Protein AF-A0A392QW47-F1 (afdb_monomer_lite)

Foldseek 3Di:
DPPVVVVCVVVCVVVPVPQVVVLVVVLVPDDPPQPLNVVCVVPPDPHPVVSVVSVVVSVVVVVVVVVVVVVVVD

Secondary structure (DSSP, 8-state):
-HHHHHHHHHHHHTTS--HHHHHHHHHHHSPTT-HHHHHHHHS--SSHHHHHHHHHHHHHHHHHHHHHHHHTT-

Radius of gyration: 18.44 Å; chains: 1; bounding box: 46×33×48 Å

Organism: NCBI:txid97028

Structure (mmCIF, N/CA/C/O backbone):
data_AF-A0A392QW47-F1
#
_entry.id   AF-A0A392QW47-F1
#
loop_
_atom_site.group_PDB
_atom_site.id
_atom_site.type_symbol
_atom_site.label_atom_id
_atom_site.label_alt_id
_atom_site.label_comp_id
_atom_site.label_asym_id
_atom_site.label_entity_id
_atom_site.label_seq_id
_atom_site.pdbx_PDB_ins_code
_atom_site.Cartn_x
_atom_site.Cartn_y
_atom_site.Cartn_z
_atom_site.occupancy
_atom_site.B_iso_or_equiv
_atom_site.auth_seq_id
_atom_site.auth_comp_id
_atom_site.auth_asym_id
_atom_site.auth_atom_id
_atom_site.pdbx_PDB_model_num
ATOM 1 N N . ARG A 1 1 ? 25.928 -24.444 -24.151 1.00 56.59 1 ARG A N 1
ATOM 2 C CA . ARG A 1 1 ? 25.651 -23.914 -22.794 1.00 56.59 1 ARG A CA 1
ATOM 3 C C . ARG A 1 1 ? 24.524 -22.866 -22.798 1.00 56.59 1 ARG A C 1
ATOM 5 O O . ARG A 1 1 ? 24.176 -22.386 -21.737 1.00 56.59 1 ARG A O 1
ATOM 12 N N . ASP A 1 2 ? 23.876 -22.609 -23.941 1.00 59.19 2 ASP A N 1
ATOM 13 C CA . ASP A 1 2 ? 22.920 -21.502 -24.107 1.00 59.19 2 ASP A CA 1
ATOM 14 C C . ASP A 1 2 ? 21.512 -21.717 -23.547 1.00 59.19 2 ASP A C 1
ATOM 16 O O . ASP A 1 2 ? 20.853 -20.746 -23.198 1.00 59.19 2 ASP A O 1
ATOM 20 N N . TYR A 1 3 ? 21.006 -22.952 -23.483 1.00 51.66 3 TYR A N 1
ATOM 21 C CA . TYR A 1 3 ? 19.592 -23.157 -23.142 1.00 51.66 3 TYR A CA 1
ATOM 22 C C . TYR A 1 3 ? 19.303 -22.862 -21.664 1.00 51.66 3 TYR A C 1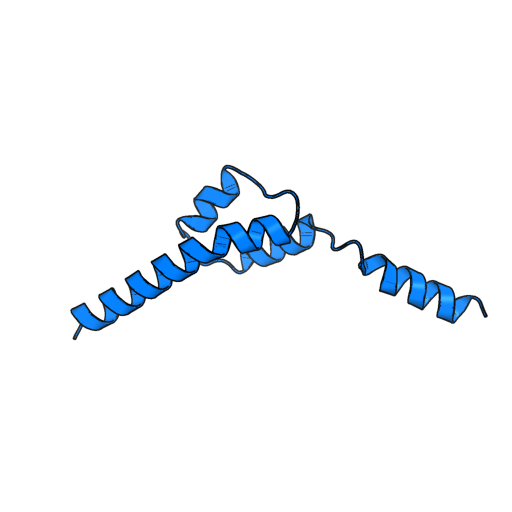
ATOM 24 O O . TYR A 1 3 ? 18.358 -22.150 -21.338 1.00 51.66 3 TYR A O 1
ATOM 32 N N . ILE A 1 4 ? 20.170 -23.351 -20.77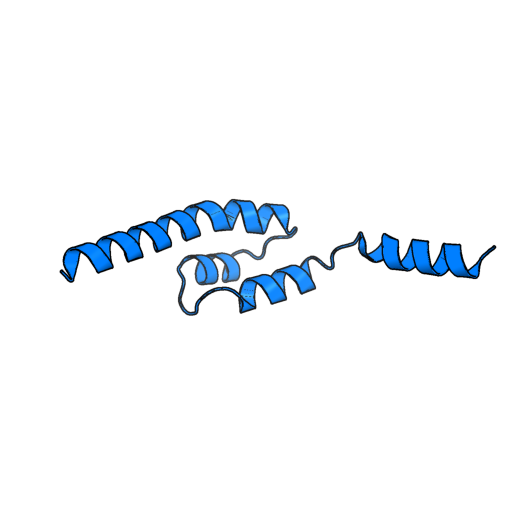0 1.00 60.41 4 ILE A N 1
ATOM 33 C CA . ILE A 1 4 ? 20.036 -23.108 -19.329 1.00 60.41 4 ILE A CA 1
ATOM 34 C C . ILE A 1 4 ? 20.349 -21.645 -18.997 1.00 60.41 4 ILE A C 1
ATOM 36 O O . ILE A 1 4 ? 19.663 -21.061 -18.164 1.00 60.41 4 ILE A O 1
ATOM 40 N N . GLU A 1 5 ? 21.315 -21.014 -19.673 1.00 58.28 5 GLU A N 1
ATOM 41 C CA . GLU A 1 5 ? 21.605 -19.589 -19.470 1.00 58.28 5 GLU A CA 1
ATOM 42 C C . GLU A 1 5 ? 20.480 -18.674 -19.963 1.00 58.28 5 GLU A C 1
ATOM 44 O O . GLU A 1 5 ? 20.174 -17.714 -19.266 1.00 58.28 5 GLU A O 1
ATOM 49 N N . ARG A 1 6 ? 19.809 -18.971 -21.087 1.00 57.69 6 ARG A N 1
ATOM 50 C CA . ARG A 1 6 ? 18.635 -18.200 -21.545 1.00 57.69 6 ARG A CA 1
ATOM 51 C C . ARG A 1 6 ? 17.462 -18.330 -20.590 1.00 57.69 6 ARG A C 1
ATOM 53 O O . ARG A 1 6 ? 16.913 -17.316 -20.186 1.00 57.69 6 ARG A O 1
ATOM 60 N N . PHE A 1 7 ? 17.151 -19.551 -20.158 1.00 55.31 7 PHE A N 1
ATOM 61 C CA . PHE A 1 7 ? 16.052 -19.779 -19.223 1.00 55.31 7 PHE A CA 1
ATOM 62 C C . PHE A 1 7 ? 16.331 -19.136 -17.865 1.00 55.31 7 PHE A C 1
ATOM 64 O O . PHE A 1 7 ? 15.439 -18.558 -17.261 1.00 55.31 7 PHE A O 1
ATOM 71 N N . THR A 1 8 ? 17.584 -19.172 -17.404 1.00 58.34 8 THR A N 1
ATOM 72 C CA . THR A 1 8 ? 17.974 -18.502 -16.161 1.00 58.34 8 THR A CA 1
ATOM 73 C C . THR A 1 8 ? 17.985 -16.994 -16.349 1.00 58.34 8 THR A C 1
ATOM 75 O O . THR A 1 8 ? 17.517 -16.305 -15.467 1.00 58.34 8 THR A O 1
ATOM 78 N N . ARG A 1 9 ? 18.450 -16.454 -17.479 1.00 56.94 9 ARG A N 1
ATOM 79 C CA . ARG A 1 9 ? 18.455 -15.012 -17.741 1.00 56.94 9 ARG A CA 1
ATOM 80 C C . ARG A 1 9 ? 17.050 -14.448 -17.905 1.00 56.94 9 ARG A C 1
ATOM 82 O O . ARG A 1 9 ? 16.791 -13.433 -17.293 1.00 56.94 9 ARG A O 1
ATOM 89 N N . GLU A 1 10 ? 16.153 -15.100 -18.639 1.00 52.03 10 GLU A N 1
ATOM 90 C CA . GLU A 1 10 ? 14.747 -14.690 -18.786 1.00 52.03 10 GLU A CA 1
ATOM 91 C C . GLU A 1 10 ? 13.958 -14.902 -17.485 1.00 52.03 10 GLU A C 1
ATOM 93 O O . GLU A 1 10 ? 13.220 -14.011 -17.078 1.00 52.03 10 GLU A O 1
ATOM 98 N N . ALA A 1 11 ? 14.175 -16.007 -16.756 1.00 50.00 11 ALA A N 1
ATOM 99 C CA . ALA A 1 11 ? 13.574 -16.215 -15.430 1.00 50.00 11 ALA A CA 1
ATOM 100 C C . ALA A 1 11 ? 14.145 -15.263 -14.361 1.00 50.00 11 ALA A C 1
ATOM 102 O O . ALA A 1 11 ? 13.459 -14.914 -13.404 1.00 50.00 11 ALA A O 1
ATOM 103 N N . VAL A 1 12 ? 15.394 -14.818 -14.527 1.00 49.41 12 VAL A N 1
ATOM 104 C CA . VAL A 1 12 ? 16.042 -13.780 -13.713 1.00 49.41 12 VAL A CA 1
ATOM 105 C C . VAL A 1 12 ? 15.737 -12.376 -14.255 1.00 49.41 12 VAL A C 1
ATOM 107 O O . VAL A 1 12 ? 15.868 -11.430 -13.498 1.00 49.41 12 VAL A O 1
ATOM 110 N N . GLU A 1 13 ? 15.275 -12.197 -15.495 1.00 47.44 13 GLU A N 1
ATOM 111 C CA . GLU A 1 13 ? 14.758 -10.931 -16.055 1.00 47.44 13 GLU A CA 1
ATOM 112 C C . GLU A 1 13 ? 13.286 -10.699 -15.697 1.00 47.44 13 GLU A C 1
ATOM 114 O O . GLU A 1 13 ? 12.821 -9.567 -15.778 1.00 47.44 13 GLU A O 1
ATOM 119 N N . VAL A 1 14 ? 12.613 -11.681 -15.084 1.00 51.81 14 VAL A N 1
ATOM 120 C CA . VAL A 1 14 ? 11.481 -11.419 -14.166 1.00 51.81 14 VAL A CA 1
ATOM 121 C C . VAL A 1 14 ? 11.953 -10.706 -12.874 1.00 51.81 14 VAL A C 1
ATOM 123 O O . VAL A 1 14 ? 11.213 -10.588 -11.907 1.00 51.81 14 VAL A O 1
ATOM 126 N N . LYS A 1 15 ? 13.201 -10.209 -12.813 1.00 47.56 15 LYS A N 1
ATOM 127 C CA . LYS A 1 15 ? 13.646 -9.179 -11.851 1.00 47.56 15 LYS A CA 1
ATOM 128 C C . LYS A 1 15 ? 13.229 -7.762 -12.241 1.00 47.56 15 LYS A C 1
ATOM 130 O O . LYS A 1 15 ? 13.466 -6.840 -11.466 1.00 47.56 15 LYS A O 1
ATOM 135 N N . GLY A 1 16 ? 12.624 -7.570 -13.409 1.00 52.25 16 GLY A N 1
ATOM 136 C CA . GLY A 1 16 ? 11.715 -6.454 -13.621 1.00 52.25 16 GLY A CA 1
ATOM 137 C C . GLY A 1 16 ? 10.337 -6.911 -13.186 1.00 52.25 16 GLY A C 1
ATOM 138 O O . GLY A 1 16 ? 9.560 -7.348 -14.028 1.00 52.25 16 GLY A O 1
ATOM 139 N N . GLU A 1 17 ? 10.061 -6.890 -11.880 1.00 59.19 17 GLU A N 1
ATOM 140 C CA . GLU A 1 17 ? 8.685 -6.922 -11.392 1.00 59.19 17 GLU A CA 1
ATOM 141 C C . GLU A 1 17 ? 7.875 -5.979 -12.281 1.00 59.19 17 GLU A C 1
ATOM 143 O O . GLU A 1 17 ? 8.190 -4.791 -12.367 1.00 59.19 17 GLU A O 1
ATOM 148 N N . ASP A 1 18 ? 6.895 -6.501 -13.018 1.00 69.56 18 ASP A N 1
ATOM 149 C CA . ASP A 1 18 ? 5.957 -5.640 -13.716 1.00 69.56 18 ASP A CA 1
ATOM 150 C C . ASP A 1 18 ? 5.182 -4.926 -12.605 1.00 69.56 18 ASP A C 1
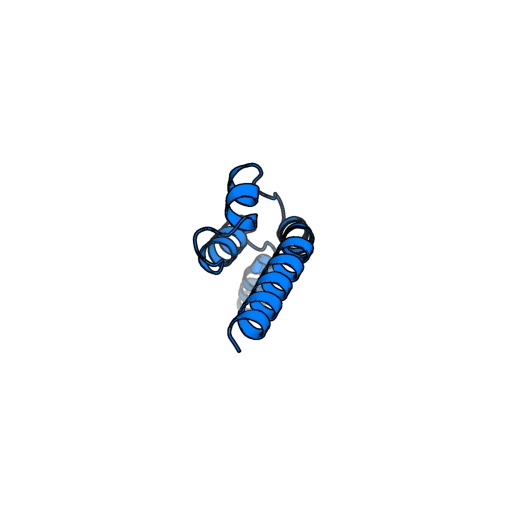ATOM 152 O O . ASP A 1 18 ? 4.212 -5.448 -12.056 1.00 69.56 18 ASP A O 1
ATOM 156 N N . ASP A 1 19 ? 5.691 -3.764 -12.189 1.00 70.94 19 ASP A N 1
ATOM 157 C CA . ASP A 1 19 ? 5.167 -2.963 -11.085 1.00 70.94 19 ASP A CA 1
ATOM 158 C C . ASP A 1 19 ? 3.662 -2.717 -11.277 1.00 70.94 19 ASP A C 1
ATOM 160 O O . ASP A 1 19 ? 2.924 -2.587 -10.299 1.00 70.94 19 ASP A O 1
ATOM 164 N N . ARG A 1 20 ? 3.175 -2.728 -12.531 1.00 74.44 20 ARG A N 1
ATOM 165 C CA . ARG A 1 20 ? 1.745 -2.654 -12.851 1.00 74.44 20 ARG A CA 1
ATOM 166 C C . ARG A 1 20 ? 1.006 -3.948 -12.542 1.00 74.44 20 ARG A C 1
ATOM 168 O O . ARG A 1 20 ? -0.089 -3.878 -11.989 1.00 74.44 20 ARG A O 1
ATOM 175 N N . LEU A 1 21 ? 1.565 -5.110 -12.883 1.00 76.69 21 LEU A N 1
ATOM 176 C CA . LEU A 1 21 ? 0.976 -6.404 -12.532 1.00 76.69 21 LEU A CA 1
ATOM 177 C C . LEU A 1 21 ? 0.913 -6.574 -11.011 1.00 76.69 21 LEU A C 1
ATOM 179 O O . LEU A 1 21 ? -0.136 -6.927 -10.472 1.00 76.69 21 LEU A O 1
ATOM 183 N N . ASN A 1 22 ? 2.000 -6.250 -10.312 1.00 74.50 22 ASN A N 1
ATOM 184 C CA . ASN A 1 22 ? 2.037 -6.317 -8.857 1.00 74.50 22 ASN A CA 1
ATOM 185 C C . ASN A 1 22 ? 1.068 -5.307 -8.222 1.00 74.50 22 ASN A C 1
ATOM 187 O O . ASN A 1 22 ? 0.375 -5.648 -7.263 1.00 74.50 22 ASN A O 1
ATOM 191 N N . TYR A 1 23 ? 0.956 -4.090 -8.771 1.00 78.75 23 TYR A N 1
ATOM 192 C CA . TYR A 1 23 ? -0.045 -3.112 -8.337 1.00 78.75 23 TYR A CA 1
ATOM 193 C C . TYR A 1 23 ? -1.468 -3.649 -8.511 1.00 78.75 23 TYR A C 1
ATOM 195 O O . TYR A 1 23 ? -2.274 -3.534 -7.592 1.00 78.75 23 TYR A O 1
ATOM 203 N N . LEU A 1 24 ? -1.772 -4.278 -9.650 1.00 79.75 24 LEU A N 1
ATOM 204 C CA . LEU A 1 24 ? -3.095 -4.836 -9.924 1.00 79.75 24 LEU A CA 1
ATOM 205 C C . LEU A 1 24 ? -3.449 -5.956 -8.937 1.00 79.75 24 LEU A C 1
ATOM 207 O O . LEU A 1 24 ? -4.555 -5.978 -8.400 1.00 79.75 24 LEU A O 1
ATOM 211 N N . ILE A 1 25 ? -2.511 -6.871 -8.672 1.00 78.94 25 ILE A N 1
ATOM 212 C CA . ILE A 1 25 ? -2.691 -7.949 -7.689 1.00 78.94 25 ILE A CA 1
ATOM 213 C C . ILE A 1 25 ? -2.932 -7.353 -6.299 1.00 78.94 25 ILE A C 1
ATOM 215 O O . ILE A 1 25 ? -3.870 -7.750 -5.605 1.00 78.94 25 ILE A O 1
ATOM 219 N N . PHE A 1 26 ? -2.128 -6.363 -5.916 1.00 79.69 26 PHE A N 1
ATOM 220 C CA . PHE A 1 26 ? -2.246 -5.694 -4.630 1.00 79.69 26 PHE A CA 1
ATOM 221 C C . PHE A 1 26 ? -3.588 -4.955 -4.486 1.00 79.69 26 PHE A C 1
ATOM 223 O O . PHE A 1 26 ? -4.290 -5.150 -3.498 1.00 79.69 26 PHE A O 1
ATOM 230 N N . GLU A 1 27 ? -4.007 -4.176 -5.487 1.00 80.75 27 GLU A N 1
ATOM 231 C CA . GLU A 1 27 ? -5.282 -3.446 -5.493 1.00 80.75 27 GLU A CA 1
ATOM 232 C C . GLU A 1 27 ? -6.499 -4.386 -5.423 1.00 80.75 27 GLU A C 1
ATOM 234 O O . GLU A 1 27 ? -7.489 -4.086 -4.744 1.00 80.75 27 GLU A O 1
ATOM 239 N N . LYS A 1 28 ? -6.434 -5.537 -6.105 1.00 81.25 28 LYS A N 1
ATOM 240 C CA . LYS A 1 28 ? -7.474 -6.577 -6.058 1.00 81.25 28 LYS A CA 1
ATOM 241 C C . LYS A 1 28 ? -7.521 -7.299 -4.712 1.00 81.25 28 LYS A C 1
ATOM 243 O O . LYS A 1 28 ? -8.599 -7.735 -4.319 1.00 81.25 28 LYS A O 1
ATOM 248 N N . GLY A 1 29 ? -6.387 -7.406 -4.017 1.00 80.00 29 GLY A N 1
ATOM 249 C CA . GLY A 1 29 ? -6.294 -7.978 -2.673 1.00 80.00 29 GLY A CA 1
ATOM 250 C C . GLY A 1 29 ? -6.803 -7.058 -1.558 1.00 80.00 29 GLY A C 1
ATOM 251 O O . GLY A 1 29 ? -7.109 -7.536 -0.466 1.00 80.00 29 GLY A O 1
ATOM 252 N N . LEU A 1 30 ? -6.924 -5.749 -1.809 1.00 79.56 30 LEU A N 1
ATOM 253 C CA . LEU A 1 30 ? -7.485 -4.810 -0.838 1.00 79.56 30 LEU A CA 1
ATOM 254 C C . LEU A 1 30 ? -8.992 -5.010 -0.670 1.00 79.56 30 LEU A C 1
ATOM 256 O O . LEU A 1 30 ? -9.738 -5.168 -1.643 1.00 79.56 30 LEU A O 1
ATOM 260 N N . ARG A 1 31 ? -9.454 -4.897 0.579 1.00 78.38 31 ARG A N 1
ATOM 261 C CA . ARG A 1 31 ? -10.885 -4.857 0.897 1.00 78.38 31 ARG A CA 1
ATOM 262 C C . ARG A 1 31 ? -11.564 -3.713 0.132 1.00 78.38 31 ARG A C 1
ATOM 264 O O . ARG A 1 31 ? -10.978 -2.645 -0.089 1.00 78.38 31 ARG A O 1
ATOM 271 N N . SER A 1 32 ? -12.799 -3.954 -0.298 1.00 75.56 32 SER A N 1
ATOM 272 C CA . SER A 1 32 ? -13.643 -2.937 -0.928 1.00 75.56 32 SER A CA 1
ATOM 273 C C . SER A 1 32 ? -13.863 -1.754 0.019 1.00 75.56 32 SER A C 1
ATOM 275 O O . SER A 1 32 ? -13.941 -1.952 1.228 1.00 75.56 32 SER A O 1
ATOM 277 N N . GLU A 1 33 ? -13.954 -0.543 -0.542 1.00 77.00 33 GLU A N 1
ATOM 278 C CA . GLU A 1 33 ? -14.319 0.689 0.190 1.00 77.00 33 GLU A CA 1
ATOM 279 C C . GLU A 1 33 ? -13.365 1.069 1.338 1.00 77.00 33 GLU A C 1
ATOM 281 O O . GLU A 1 33 ? -13.739 1.733 2.301 1.00 77.00 33 GLU A O 1
ATOM 286 N N . THR A 1 34 ? -12.101 0.660 1.240 1.00 81.31 34 THR A N 1
ATOM 287 C CA . THR A 1 34 ? -11.057 1.097 2.172 1.00 81.31 34 THR A CA 1
ATOM 288 C C . THR A 1 34 ? -10.579 2.502 1.829 1.00 81.31 34 THR A C 1
ATOM 290 O O . THR A 1 34 ? -10.373 2.841 0.659 1.00 81.31 34 THR A O 1
ATOM 293 N N . MET A 1 35 ? -10.304 3.304 2.861 1.00 81.06 35 MET A N 1
ATOM 294 C CA . MET A 1 35 ? -9.753 4.659 2.702 1.00 81.06 35 MET A CA 1
ATOM 295 C C . MET A 1 35 ? -8.444 4.634 1.908 1.00 81.06 35 MET A C 1
ATOM 297 O O . MET A 1 35 ? -8.116 5.559 1.166 1.00 81.06 35 MET A O 1
ATOM 301 N N . PHE A 1 36 ? -7.678 3.553 2.055 1.00 84.31 36 PHE A N 1
ATOM 302 C CA . PHE A 1 36 ? -6.443 3.368 1.318 1.00 84.31 36 PHE A CA 1
ATOM 303 C C . PHE A 1 36 ? -6.675 3.184 -0.184 1.00 84.31 36 PHE A C 1
ATOM 305 O O . PHE A 1 36 ? -5.965 3.790 -0.984 1.00 84.31 36 PHE A O 1
ATOM 312 N N . LYS A 1 37 ? -7.693 2.413 -0.583 1.00 83.31 37 LYS A N 1
ATOM 313 C CA . LYS A 1 37 ? -8.031 2.192 -1.994 1.00 83.31 37 LYS A CA 1
ATOM 314 C C . LYS A 1 37 ? -8.436 3.490 -2.695 1.00 83.31 37 LYS A C 1
ATOM 316 O O . LYS A 1 37 ? -7.970 3.751 -3.800 1.00 83.31 37 LYS A O 1
ATOM 321 N N . GLU A 1 38 ? -9.194 4.356 -2.022 1.00 84.31 38 GLU A N 1
ATOM 322 C CA . GLU A 1 38 ? -9.497 5.703 -2.531 1.00 84.31 38 GLU A CA 1
ATOM 323 C C . GLU A 1 38 ? -8.225 6.538 -2.736 1.00 84.31 38 GLU A C 1
ATOM 325 O O . GLU A 1 38 ? -8.055 7.217 -3.750 1.00 84.31 38 GLU A O 1
ATOM 330 N N . LYS A 1 39 ? -7.282 6.466 -1.790 1.00 84.62 39 LYS A N 1
ATOM 331 C CA . LYS A 1 39 ? -6.011 7.202 -1.864 1.00 84.62 39 LYS A CA 1
ATOM 332 C C . LYS A 1 39 ? -5.089 6.677 -2.962 1.00 84.62 39 LYS A C 1
ATOM 334 O O . LYS A 1 39 ? -4.363 7.474 -3.558 1.00 84.62 39 LYS A O 1
ATOM 339 N N . LEU A 1 40 ? -5.135 5.380 -3.258 1.00 84.00 40 LEU A N 1
ATOM 340 C CA . LEU A 1 40 ? -4.412 4.791 -4.384 1.00 84.00 40 LEU A CA 1
ATOM 341 C C . LEU A 1 40 ? -4.961 5.251 -5.732 1.00 84.00 40 LEU A C 1
ATOM 343 O O . LEU A 1 40 ? -4.163 5.564 -6.614 1.00 84.00 40 LEU A O 1
ATOM 347 N N . ALA A 1 41 ? -6.285 5.368 -5.872 1.00 82.75 41 ALA A N 1
ATOM 348 C CA . ALA A 1 41 ? -6.909 5.874 -7.094 1.00 82.75 41 ALA A CA 1
ATOM 349 C C . ALA A 1 41 ? -6.504 7.330 -7.402 1.00 82.75 41 ALA A C 1
ATOM 351 O O . ALA A 1 41 ? -6.369 7.707 -8.564 1.00 82.75 41 ALA A O 1
ATOM 352 N N . LEU A 1 42 ? -6.253 8.143 -6.367 1.00 86.00 42 LEU A N 1
ATOM 353 C CA . LEU A 1 42 ? -5.789 9.527 -6.523 1.00 86.00 42 LEU A CA 1
ATOM 354 C C . LEU A 1 42 ? -4.317 9.633 -6.943 1.00 86.00 42 LEU A C 1
ATOM 356 O O . LEU A 1 42 ? -3.942 10.571 -7.647 1.00 86.00 42 LEU A O 1
ATOM 360 N N . LYS A 1 43 ? -3.459 8.717 -6.481 1.00 85.12 43 LYS A N 1
ATOM 361 C CA . LYS A 1 43 ? -2.027 8.739 -6.796 1.00 85.12 43 LYS A CA 1
ATOM 362 C C . LYS A 1 43 ? -1.470 7.329 -6.928 1.00 85.12 43 LYS A C 1
ATOM 364 O O . LYS A 1 43 ? -0.981 6.751 -5.952 1.00 85.12 43 LYS A O 1
ATOM 369 N N . VAL A 1 44 ? -1.458 6.847 -8.169 1.00 80.75 44 VAL A N 1
ATOM 370 C CA . VAL A 1 44 ? -0.865 5.559 -8.537 1.00 80.75 44 VAL A CA 1
ATOM 371 C C . VAL A 1 44 ? 0.642 5.587 -8.222 1.00 80.75 44 VAL A C 1
ATOM 373 O O . VAL A 1 44 ? 1.347 6.488 -8.693 1.00 80.75 44 VAL A O 1
ATOM 376 N N . PRO A 1 45 ? 1.147 4.669 -7.382 1.00 79.56 45 PRO A N 1
ATOM 377 C CA . PRO A 1 45 ? 2.571 4.570 -7.086 1.00 79.56 45 PRO A CA 1
ATOM 378 C C . PRO A 1 45 ? 3.343 4.070 -8.305 1.00 79.56 45 PRO A C 1
ATOM 380 O O . PRO A 1 45 ? 2.820 3.307 -9.115 1.00 79.56 45 PRO A O 1
ATOM 383 N N . LYS A 1 46 ? 4.593 4.520 -8.442 1.00 80.94 46 LYS A N 1
ATOM 384 C CA . LYS A 1 46 ? 5.432 4.149 -9.594 1.00 80.94 46 LYS A CA 1
ATOM 385 C C . LYS A 1 46 ? 6.179 2.836 -9.392 1.00 80.94 46 LYS A C 1
ATOM 387 O O . LYS A 1 46 ? 6.547 2.219 -10.379 1.00 80.94 46 LYS A O 1
ATOM 392 N N . ILE A 1 47 ? 6.414 2.473 -8.133 1.00 82.94 47 ILE A N 1
ATOM 393 C CA . ILE A 1 47 ? 7.177 1.298 -7.711 1.00 82.94 47 ILE A CA 1
ATOM 394 C C . ILE A 1 47 ? 6.491 0.630 -6.519 1.00 82.94 47 ILE A C 1
ATOM 396 O O . ILE A 1 47 ? 5.866 1.304 -5.689 1.00 82.94 47 ILE A O 1
ATOM 400 N N . MET A 1 48 ? 6.651 -0.686 -6.394 1.00 79.19 48 MET A N 1
ATOM 401 C CA . MET A 1 48 ? 6.036 -1.475 -5.322 1.00 79.19 48 MET A CA 1
ATOM 402 C C . MET A 1 48 ? 6.424 -1.023 -3.905 1.00 79.19 48 MET A C 1
ATOM 404 O O . MET A 1 48 ? 5.591 -0.983 -2.999 1.00 79.19 48 MET A O 1
ATOM 408 N N . SER A 1 49 ? 7.672 -0.608 -3.691 1.00 82.19 49 SER A N 1
ATOM 409 C CA . SER A 1 49 ? 8.134 -0.160 -2.370 1.00 82.19 49 SER A CA 1
ATOM 410 C C . SER A 1 49 ? 7.396 1.092 -1.870 1.00 82.19 49 SER A C 1
ATOM 412 O O . SER A 1 49 ? 7.049 1.182 -0.692 1.00 82.19 49 SER A O 1
ATOM 414 N N . GLU A 1 50 ? 7.075 2.031 -2.764 1.00 84.88 50 GLU A N 1
ATOM 415 C CA . GLU A 1 50 ? 6.288 3.230 -2.452 1.00 84.88 50 GLU A CA 1
ATOM 416 C C . GLU A 1 50 ? 4.849 2.867 -2.052 1.00 84.88 50 GLU A C 1
ATOM 418 O O . GLU A 1 50 ? 4.291 3.461 -1.124 1.00 84.88 50 GLU A O 1
ATOM 423 N N . LEU A 1 51 ? 4.259 1.876 -2.730 1.00 83.88 51 LEU A N 1
ATOM 424 C CA . LEU A 1 51 ? 2.922 1.361 -2.434 1.00 83.88 51 LEU A CA 1
ATOM 425 C C . LEU A 1 51 ? 2.853 0.785 -1.014 1.00 83.88 51 LEU A C 1
ATOM 427 O O . LEU A 1 51 ? 1.964 1.154 -0.245 1.00 83.88 51 LEU A O 1
ATOM 431 N N . LEU A 1 52 ? 3.820 -0.059 -0.647 1.00 83.56 52 LEU A N 1
ATOM 432 C CA . LEU A 1 52 ? 3.873 -0.713 0.664 1.00 83.56 52 LEU A CA 1
ATOM 433 C C . LEU A 1 52 ? 4.070 0.286 1.810 1.00 83.56 52 LEU A C 1
ATOM 435 O O . LEU A 1 52 ? 3.376 0.209 2.826 1.00 83.56 52 LEU A O 1
ATOM 439 N N . VAL A 1 53 ? 4.960 1.269 1.636 1.00 87.62 53 VAL A N 1
ATOM 440 C CA . VAL A 1 53 ? 5.179 2.329 2.637 1.00 87.62 53 VAL A CA 1
ATOM 441 C C . VAL A 1 53 ? 3.904 3.142 2.860 1.00 87.62 53 VAL A C 1
ATOM 443 O O . VAL A 1 53 ? 3.564 3.465 3.999 1.00 87.62 53 VAL A O 1
ATOM 446 N N . ARG A 1 54 ? 3.157 3.442 1.790 1.00 86.81 54 ARG A N 1
ATOM 447 C CA . ARG A 1 54 ? 1.874 4.148 1.896 1.00 86.81 54 ARG A C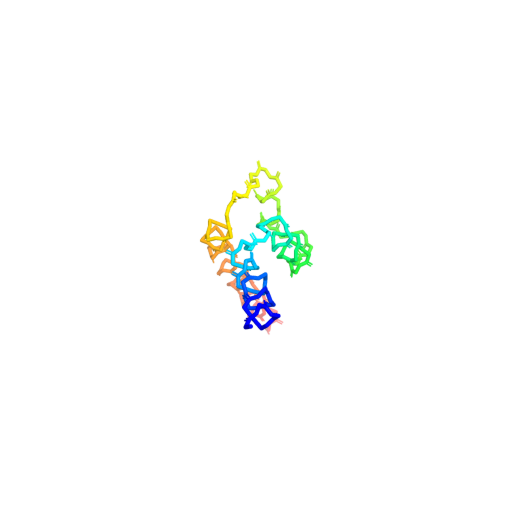A 1
ATOM 448 C C . ARG A 1 54 ? 0.781 3.302 2.526 1.00 86.81 54 ARG A C 1
ATOM 450 O O . ARG A 1 54 ? -0.054 3.878 3.210 1.00 86.81 54 ARG A O 1
ATOM 457 N N . ALA A 1 55 ? 0.779 1.989 2.309 1.00 85.62 55 ALA A N 1
ATOM 458 C CA . ALA A 1 55 ? -0.226 1.075 2.853 1.00 85.62 55 ALA A CA 1
ATOM 459 C C . ALA A 1 55 ? -0.144 0.947 4.376 1.00 85.62 55 ALA A C 1
ATOM 461 O O . ALA A 1 55 ? -1.169 0.911 5.056 1.00 85.62 55 ALA A O 1
ATOM 462 N N . HIS A 1 56 ? 1.078 0.913 4.911 1.00 84.94 56 HIS A N 1
ATOM 463 C CA . HIS A 1 56 ? 1.351 0.615 6.314 1.00 84.94 56 HIS A CA 1
ATOM 464 C C . HIS A 1 56 ? 0.509 1.421 7.333 1.00 84.94 56 HIS A C 1
ATOM 466 O O . HIS A 1 56 ? -0.111 0.805 8.204 1.00 84.94 56 HIS A O 1
ATOM 472 N N . PRO A 1 57 ? 0.402 2.765 7.253 1.00 87.81 57 PRO A N 1
ATOM 473 C CA . PRO A 1 57 ? -0.417 3.524 8.200 1.00 87.81 57 PRO A CA 1
ATOM 474 C C . PRO A 1 57 ? -1.922 3.237 8.089 1.00 87.81 57 PRO A C 1
ATOM 476 O O . PRO A 1 57 ? -2.607 3.265 9.111 1.00 87.81 57 PRO A O 1
ATOM 479 N N . TYR A 1 58 ? -2.444 2.944 6.892 1.00 85.56 58 TYR A N 1
ATOM 480 C CA . TYR A 1 58 ? -3.873 2.664 6.704 1.00 85.56 58 TYR A CA 1
ATOM 481 C C . TYR A 1 58 ? -4.250 1.293 7.251 1.00 85.56 58 TYR A C 1
ATOM 483 O O . TYR A 1 58 ? -5.251 1.187 7.951 1.00 85.56 58 TYR A O 1
ATOM 491 N N . ILE A 1 59 ? -3.415 0.278 7.008 1.00 80.50 59 ILE A N 1
ATOM 492 C CA . ILE A 1 59 ? -3.604 -1.064 7.574 1.00 80.50 59 ILE A CA 1
ATOM 493 C C . ILE A 1 59 ? -3.655 -0.971 9.101 1.00 80.50 59 ILE A C 1
ATOM 495 O O . ILE A 1 59 ? -4.608 -1.429 9.722 1.00 80.50 59 ILE A O 1
ATOM 499 N N . ASN A 1 60 ? -2.688 -0.280 9.711 1.00 85.75 60 ASN A N 1
ATOM 500 C CA . ASN A 1 60 ? -2.655 -0.100 11.164 1.00 85.75 60 ASN A CA 1
ATOM 501 C C . ASN A 1 60 ? -3.883 0.649 11.705 1.00 85.75 60 ASN A C 1
ATOM 503 O O . ASN A 1 60 ? -4.330 0.382 12.821 1.00 85.75 60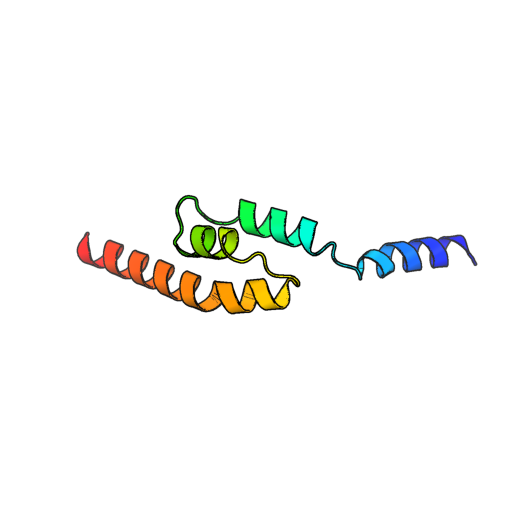 ASN A O 1
ATOM 507 N N . TYR A 1 61 ? -4.415 1.610 10.951 1.00 84.81 61 TYR A N 1
ATOM 508 C CA . TYR A 1 61 ? -5.613 2.349 11.339 1.00 84.81 61 TYR A CA 1
ATOM 509 C C . TYR A 1 61 ? -6.875 1.482 11.249 1.00 84.81 61 TYR A C 1
ATOM 511 O O . TYR A 1 61 ? -7.655 1.442 12.201 1.00 84.81 61 TYR A O 1
ATOM 519 N N . GLU A 1 62 ? -7.060 0.756 10.146 1.00 81.19 62 GLU A N 1
ATOM 520 C CA . GLU A 1 62 ? -8.214 -0.121 9.937 1.00 81.19 62 GLU A CA 1
ATOM 521 C C . GLU A 1 62 ? -8.236 -1.286 10.935 1.00 81.19 62 GLU A C 1
ATOM 523 O O . GLU A 1 62 ? -9.285 -1.562 11.518 1.00 81.19 62 GLU A O 1
ATOM 528 N N . GLU A 1 63 ? -7.087 -1.904 11.221 1.00 83.44 63 GLU A N 1
ATOM 529 C CA . GLU A 1 63 ? -6.961 -2.958 12.238 1.00 83.44 63 GLU A CA 1
ATOM 530 C C . GLU A 1 63 ? -7.342 -2.444 13.637 1.00 83.44 63 GLU A C 1
ATOM 532 O O . GLU A 1 63 ? -8.116 -3.083 14.353 1.00 83.44 63 GLU A O 1
ATOM 537 N N . LYS A 1 64 ? -6.895 -1.236 14.015 1.00 86.94 64 LYS A N 1
ATOM 538 C CA . LYS A 1 64 ? -7.302 -0.596 15.280 1.00 86.94 64 LYS A CA 1
ATOM 539 C C . LYS A 1 64 ? -8.794 -0.276 15.321 1.00 86.94 64 LYS A C 1
ATOM 541 O O . LYS A 1 64 ? -9.427 -0.437 16.364 1.00 86.94 64 LYS A O 1
ATOM 546 N N . LEU A 1 65 ? -9.373 0.193 14.214 1.00 83.62 65 LEU A N 1
ATOM 547 C CA . LEU A 1 65 ? -10.814 0.434 14.130 1.00 83.62 65 LEU A CA 1
ATOM 548 C C . LEU A 1 65 ? -11.612 -0.859 14.309 1.00 83.62 65 LEU A C 1
ATOM 550 O O . LEU A 1 65 ? -12.637 -0.845 14.988 1.00 83.62 65 LEU A O 1
ATOM 554 N N . LEU A 1 66 ? -11.155 -1.961 13.716 1.00 81.69 66 LEU A N 1
ATOM 555 C CA . LEU A 1 66 ? -11.794 -3.267 13.852 1.00 81.69 66 LEU A CA 1
ATOM 556 C C . LEU A 1 66 ? -11.695 -3.791 15.283 1.00 81.69 66 LEU A C 1
ATOM 558 O O . LEU A 1 66 ? -12.721 -4.174 15.841 1.00 81.69 66 LEU A O 1
ATOM 562 N N . ALA A 1 67 ? -10.515 -3.723 15.905 1.00 82.88 67 ALA A N 1
ATOM 563 C CA . ALA A 1 67 ? -10.332 -4.101 17.306 1.00 82.88 67 ALA A CA 1
ATOM 564 C C . ALA A 1 67 ? -11.288 -3.322 18.230 1.00 82.88 67 ALA A C 1
ATOM 566 O O . ALA A 1 67 ? -12.047 -3.920 18.990 1.00 82.88 67 ALA A O 1
ATOM 567 N N . ASN A 1 68 ? -11.361 -1.997 18.069 1.00 78.69 68 ASN A N 1
ATOM 568 C CA . ASN A 1 68 ? -12.263 -1.149 18.854 1.00 78.69 68 ASN A CA 1
ATOM 569 C C . ASN A 1 68 ? -13.755 -1.441 18.605 1.00 78.69 68 ASN A C 1
ATOM 571 O O . ASN A 1 68 ? -14.571 -1.305 19.517 1.00 78.69 68 ASN A O 1
ATOM 575 N N . LYS A 1 69 ? -14.150 -1.808 17.376 1.00 76.69 69 LYS A N 1
ATOM 576 C CA . LYS A 1 69 ? -15.538 -2.200 17.067 1.00 76.69 69 LYS A CA 1
ATOM 577 C C . LYS A 1 69 ? -15.916 -3.519 17.739 1.00 76.69 69 LYS A C 1
ATOM 579 O O . LYS A 1 69 ? -17.041 -3.645 18.210 1.00 76.69 69 LYS A O 1
ATOM 584 N N . VAL A 1 70 ? -14.990 -4.477 17.795 1.00 70.69 70 VAL A N 1
ATOM 585 C CA . VAL A 1 70 ? -15.202 -5.770 18.462 1.00 70.69 70 VAL A CA 1
ATOM 586 C C . VAL A 1 70 ? -15.326 -5.596 19.978 1.00 70.69 70 VAL A C 1
ATOM 588 O O . VAL A 1 70 ? -16.150 -6.263 20.595 1.00 70.69 70 VAL A O 1
ATOM 591 N N . GLU A 1 71 ? -14.564 -4.682 20.583 1.00 63.47 71 GLU A N 1
ATOM 592 C CA . GLU A 1 71 ? -14.647 -4.402 22.024 1.00 63.47 71 GLU A CA 1
ATOM 593 C C . GLU A 1 71 ? -15.936 -3.681 22.432 1.00 63.47 71 GLU A C 1
ATOM 595 O O . GLU A 1 71 ? -16.494 -3.990 23.476 1.00 63.47 71 GLU A O 1
ATOM 600 N N . LYS A 1 72 ? -16.446 -2.761 21.605 1.00 61.22 72 LYS A N 1
ATOM 601 C CA . LYS A 1 72 ? -17.708 -2.043 21.875 1.00 61.22 72 LYS A CA 1
ATOM 602 C C . LYS A 1 72 ? -18.975 -2.851 21.571 1.00 61.22 72 LYS A C 1
ATOM 604 O O . LYS A 1 72 ? -20.070 -2.377 21.857 1.00 61.22 72 LYS A O 1
ATOM 609 N N . GLY A 1 73 ? -18.832 -4.010 20.930 1.00 56.00 73 GLY A N 1
ATOM 610 C CA . GLY A 1 73 ? -19.924 -4.940 20.632 1.00 56.00 73 GLY A CA 1
ATOM 611 C C . GLY A 1 73 ? -20.064 -6.08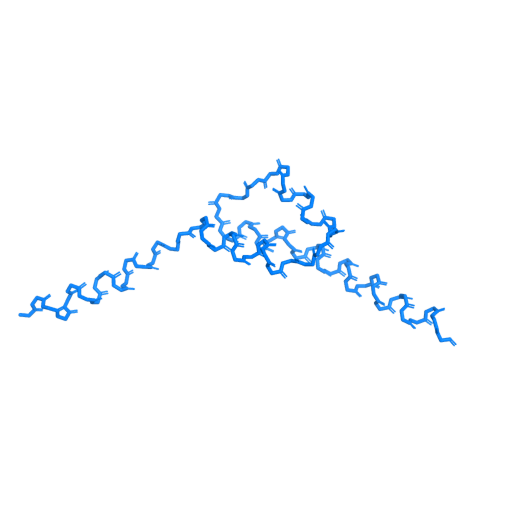9 21.637 1.00 56.00 73 GLY A C 1
ATOM 612 O O . GLY A 1 73 ? -20.890 -6.970 21.408 1.00 56.00 73 GLY A O 1
ATOM 613 N N . LYS A 1 74 ? -19.249 -6.105 22.699 1.00 49.72 74 LYS A N 1
ATOM 614 C CA . LYS A 1 74 ? -19.392 -6.977 23.874 1.00 49.72 74 LYS A CA 1
ATOM 615 C C . LYS A 1 74 ? -20.039 -6.207 25.017 1.00 49.72 74 LYS A C 1
ATOM 617 O O . LYS A 1 74 ? -20.749 -6.867 25.803 1.00 49.72 74 LYS A O 1
#

pLDDT: mean 73.79, std 12.6, range [47.44, 87.81]

Sequence (74 aa):
RDYIERFTREAVEVKGEDDRLNYLIFEKGLRSETMFKEKLALKVPKIMSELLVRAHPYINYEEKLLANKVEKGK